Protein AF-J3KS60-F1 (afdb_monomer_lite)

pLDDT: mean 84.84, std 12.52, range [42.59, 96.69]

Secondary structure (DSSP, 8-state):
----PPPHHHHHHHHHHH---TTS----PPPP--HHHHHHTTTT-HHHHHHHHHHH-S------TTS-S----EEEE--TTSSS-EEEE---

Radius of gyration: 23.04 Å; chains: 1; bounding box: 42×36×62 Å

Organism: Homo sapiens (NCBI:txid9606)

InterPro domains:
  IPR000406 Rho protein GDP-dissociation inhibitor [PF02115] (13-92)
  IPR000406 Rho protein GDP-dissociation inhibitor [PR00492] (60-75)
  IPR000406 Rho protein GDP-dissociation inhibitor [PR00492] (76-92)
  IPR000406 Rho protein GDP-dissociation inhibitor [PTHR10980] (1-90)
  IPR014756 Immunoglobulin E-set [SSF81296] (7-91)
  IPR024792 Rho GDP-dissociation inhibitor domain superfamily [G3DSA:2.70.50.30] (23-92)

Foldseek 3Di:
DDPPPDDPVRVVVVVVVVPDPPPPDPDDDDDDDDLVRLCPPPVVDPVSNVVSCVVVPPDPPDDPPVDDPDDDQKDWDDDPPDPDTDIDGPPD

Structure (mmCIF, N/CA/C/O backbone):
data_AF-J3KS60-F1
#
_entry.id   AF-J3KS60-F1
#
loop_
_atom_site.group_PDB
_atom_site.id
_atom_site.type_symbol
_atom_site.label_atom_id
_atom_site.label_alt_id
_atom_site.label_comp_id
_atom_site.label_asym_id
_atom_site.label_entity_id
_atom_site.label_seq_id
_atom_site.pdbx_PDB_ins_code
_atom_site.Cartn_x
_atom_site.Cartn_y
_atom_site.Cartn_z
_atom_site.occupancy
_atom_site.B_iso_or_equiv
_atom_site.auth_seq_id
_atom_site.auth_comp_id
_atom_site.auth_asym_id
_atom_site.auth_atom_id
_atom_site.pdbx_PDB_model_num
ATOM 1 N N . MET A 1 1 ? 12.641 9.605 -37.437 1.00 42.59 1 MET A N 1
ATOM 2 C CA . MET A 1 1 ? 12.302 10.556 -36.361 1.00 42.59 1 MET A CA 1
ATOM 3 C C . MET A 1 1 ? 13.553 10.672 -35.522 1.00 42.59 1 MET A C 1
ATOM 5 O O . MET A 1 1 ? 14.107 9.631 -35.207 1.00 42.59 1 MET A O 1
ATOM 9 N N . ALA A 1 2 ? 14.082 11.876 -35.312 1.00 49.00 2 ALA A N 1
ATOM 10 C CA . ALA A 1 2 ? 15.278 12.039 -34.497 1.00 49.00 2 ALA A CA 1
ATOM 11 C C . ALA A 1 2 ? 14.900 11.732 -33.046 1.00 49.00 2 ALA A C 1
ATOM 13 O O . ALA A 1 2 ? 14.112 12.461 -32.448 1.00 49.00 2 ALA A O 1
ATOM 14 N N . GLU A 1 3 ? 15.420 10.632 -32.517 1.00 58.28 3 GLU A N 1
ATOM 15 C CA . GLU A 1 3 ? 15.512 10.393 -31.080 1.00 58.28 3 GLU A CA 1
ATOM 16 C C . GLU A 1 3 ? 16.546 11.393 -30.561 1.00 58.28 3 GLU A C 1
ATOM 18 O O . GLU A 1 3 ? 17.735 11.106 -30.468 1.00 58.28 3 GLU A O 1
ATOM 23 N N . GLN A 1 4 ? 16.125 12.645 -30.400 1.00 67.31 4 GLN A N 1
ATOM 24 C CA . GLN A 1 4 ? 16.997 13.696 -29.910 1.00 67.31 4 GLN A CA 1
ATOM 25 C C . GLN A 1 4 ? 17.103 13.482 -28.403 1.00 67.31 4 GLN A C 1
ATOM 27 O O . GLN A 1 4 ? 16.171 13.797 -27.664 1.00 67.31 4 GLN A O 1
ATOM 32 N N . GLU A 1 5 ? 18.195 12.851 -27.971 1.00 76.56 5 GLU A N 1
ATOM 33 C CA . GLU A 1 5 ? 18.505 12.697 -26.553 1.00 76.56 5 GLU A CA 1
ATOM 34 C C . GLU A 1 5 ? 18.454 14.089 -25.898 1.00 76.56 5 GLU A C 1
ATOM 36 O O . GLU A 1 5 ? 19.056 15.032 -26.431 1.00 76.56 5 GLU A O 1
ATOM 41 N N . PRO A 1 6 ? 17.689 14.266 -24.805 1.00 79.12 6 PRO A N 1
ATOM 42 C CA . PRO A 1 6 ? 17.556 15.566 -24.163 1.00 79.12 6 PRO A CA 1
ATOM 43 C C . PRO A 1 6 ? 18.933 16.057 -23.717 1.00 79.12 6 PRO A C 1
ATOM 45 O O . PRO A 1 6 ? 19.735 15.295 -23.170 1.00 79.12 6 PRO A O 1
ATOM 48 N N . THR A 1 7 ? 19.224 17.336 -23.956 1.00 88.88 7 THR A N 1
ATOM 49 C CA . THR A 1 7 ? 20.497 17.908 -23.510 1.00 88.88 7 THR A CA 1
ATOM 50 C C . THR A 1 7 ? 20.545 17.959 -21.984 1.00 88.88 7 THR A C 1
ATOM 52 O O . THR A 1 7 ? 19.514 18.002 -21.308 1.00 88.88 7 THR A O 1
ATOM 55 N N . ALA A 1 8 ? 21.753 17.998 -21.419 1.00 87.50 8 ALA A N 1
ATOM 56 C CA . ALA A 1 8 ? 21.942 18.113 -19.973 1.00 87.50 8 ALA A CA 1
ATOM 57 C C . ALA A 1 8 ? 21.207 19.330 -19.373 1.00 87.50 8 ALA A C 1
ATOM 59 O O . ALA A 1 8 ? 20.684 19.249 -18.266 1.00 87.50 8 ALA A O 1
ATOM 60 N N . GLU A 1 9 ? 21.114 20.433 -20.123 1.00 85.31 9 GLU A N 1
ATOM 61 C CA . GLU A 1 9 ? 20.374 21.636 -19.721 1.00 85.31 9 GLU A CA 1
ATOM 62 C C . GLU A 1 9 ? 18.856 21.403 -19.684 1.00 85.31 9 GLU A C 1
ATOM 64 O O . GLU A 1 9 ? 18.193 21.840 -18.747 1.00 85.31 9 GLU A O 1
ATOM 69 N N . GLN A 1 10 ? 18.301 20.661 -20.648 1.00 87.25 10 GLN A N 1
ATOM 70 C CA . GLN A 1 10 ? 16.877 20.306 -20.655 1.00 87.25 10 GLN A CA 1
ATOM 71 C C . GLN A 1 10 ? 16.530 19.326 -19.528 1.00 87.25 10 GLN A C 1
ATOM 73 O O . GLN A 1 10 ? 15.487 19.468 -18.897 1.00 87.25 10 GLN A O 1
ATOM 78 N N . LEU A 1 11 ? 17.414 18.366 -19.235 1.00 87.88 11 LEU A N 1
ATOM 79 C CA . LEU A 1 11 ? 17.260 17.461 -18.092 1.00 87.88 11 LEU A CA 1
ATOM 80 C C . LEU A 1 11 ? 17.272 18.221 -16.762 1.00 87.88 11 LEU A C 1
ATOM 82 O O . LEU A 1 11 ? 16.433 17.960 -15.903 1.00 87.88 11 LEU A O 1
ATOM 86 N N . ALA A 1 12 ? 18.188 19.182 -16.612 1.00 87.31 12 ALA A N 1
ATOM 87 C CA . ALA A 1 12 ? 18.253 20.032 -15.428 1.00 87.31 12 ALA A CA 1
ATOM 88 C C . ALA A 1 12 ? 16.990 20.891 -15.272 1.00 87.31 12 ALA A C 1
ATOM 90 O O . ALA A 1 12 ? 16.486 21.038 -14.164 1.00 87.31 12 ALA A O 1
ATOM 91 N N . GLN A 1 13 ? 16.445 21.407 -16.376 1.00 85.56 13 GLN A N 1
ATOM 92 C CA . GLN A 1 13 ? 15.206 22.179 -16.353 1.00 85.56 13 GLN A CA 1
ATOM 93 C C . GLN A 1 13 ? 13.990 21.320 -15.965 1.00 85.56 13 GLN A C 1
ATOM 95 O O . GLN A 1 13 ? 13.198 21.753 -15.137 1.00 85.56 13 GLN A O 1
ATOM 100 N N . ILE A 1 14 ? 13.865 20.095 -16.493 1.00 85.75 14 ILE A N 1
ATOM 101 C CA . ILE A 1 14 ? 12.790 19.154 -16.116 1.00 85.75 14 ILE A CA 1
ATOM 102 C C . ILE A 1 14 ? 12.898 18.766 -14.636 1.00 85.75 14 ILE A C 1
ATOM 104 O O . ILE A 1 14 ? 11.885 18.693 -13.943 1.00 85.75 14 ILE A O 1
ATOM 108 N N . ALA A 1 15 ? 14.117 18.525 -14.143 1.00 85.00 15 ALA A N 1
ATOM 109 C CA . ALA A 1 15 ? 14.352 18.224 -12.735 1.00 85.00 15 ALA A CA 1
ATOM 110 C C . ALA A 1 15 ? 13.951 19.402 -11.833 1.00 85.00 15 ALA A C 1
ATOM 112 O O . ALA A 1 15 ? 13.209 19.194 -10.879 1.00 85.00 15 ALA A O 1
ATOM 113 N N . ALA A 1 16 ? 14.352 20.626 -12.191 1.00 84.19 16 ALA A N 1
ATOM 114 C CA . ALA A 1 16 ? 13.984 21.842 -11.466 1.00 84.19 16 ALA A CA 1
ATOM 115 C C . ALA A 1 16 ? 12.466 22.110 -11.476 1.00 84.19 16 ALA A C 1
ATOM 117 O O . ALA A 1 16 ? 11.935 22.689 -10.536 1.00 84.19 16 ALA A O 1
ATOM 118 N N . GLU A 1 17 ? 11.750 21.678 -12.518 1.00 80.50 17 GLU A N 1
ATOM 119 C CA . GLU A 1 17 ? 10.287 21.791 -12.604 1.00 80.50 17 GLU A CA 1
ATOM 120 C C . GLU A 1 17 ? 9.560 20.774 -11.700 1.00 80.50 17 GLU A C 1
ATOM 122 O O . GLU A 1 17 ? 8.436 21.028 -11.278 1.00 80.50 17 GLU A O 1
ATOM 127 N N . ASN A 1 18 ? 10.209 19.647 -11.373 1.00 76.25 18 ASN A N 1
ATOM 128 C CA . ASN A 1 18 ? 9.717 18.640 -10.421 1.00 76.25 18 ASN A CA 1
ATOM 129 C C . ASN A 1 18 ? 10.215 18.874 -8.981 1.00 76.25 18 ASN A C 1
ATOM 131 O O . ASN A 1 18 ? 9.797 18.148 -8.080 1.00 76.25 18 ASN A O 1
ATOM 135 N N . GLU A 1 19 ? 11.070 19.876 -8.734 1.00 76.31 19 GLU A N 1
ATOM 136 C CA . GLU A 1 19 ? 11.364 20.390 -7.386 1.00 76.31 19 GLU A CA 1
ATOM 137 C C . GLU A 1 19 ? 10.160 21.185 -6.840 1.00 76.31 19 GLU A C 1
ATOM 139 O O . GLU A 1 19 ? 10.282 22.328 -6.398 1.00 76.31 19 GLU A O 1
ATOM 144 N N . GLU A 1 20 ? 8.962 20.592 -6.882 1.00 62.72 20 GLU A N 1
ATOM 145 C CA . GLU A 1 20 ? 7.807 21.115 -6.162 1.00 62.72 20 GLU A CA 1
AT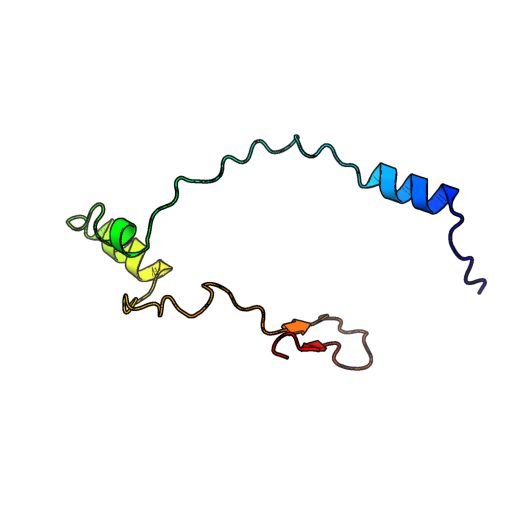OM 146 C C . GLU A 1 20 ? 8.174 21.203 -4.674 1.00 62.72 20 GLU A C 1
ATOM 148 O O . GLU A 1 20 ? 8.633 20.222 -4.086 1.00 62.72 20 GLU A O 1
ATOM 153 N N . ASP A 1 21 ? 7.989 22.384 -4.071 1.00 61.47 21 ASP A N 1
ATOM 154 C CA . ASP A 1 21 ? 8.211 22.637 -2.648 1.00 61.47 21 ASP A CA 1
ATOM 155 C C . ASP A 1 21 ? 7.642 21.483 -1.810 1.00 61.47 21 ASP A C 1
ATOM 157 O O . ASP A 1 21 ? 6.423 21.363 -1.634 1.00 61.47 21 ASP A O 1
ATOM 161 N N . GLU A 1 22 ? 8.541 20.685 -1.222 1.00 57.47 22 GLU A N 1
ATOM 162 C CA . GLU A 1 22 ? 8.294 19.532 -0.332 1.00 57.47 22 GLU A CA 1
ATOM 163 C C . GLU A 1 22 ? 7.437 19.881 0.919 1.00 57.47 22 GLU A C 1
ATOM 165 O O . GLU A 1 22 ? 7.256 19.082 1.833 1.00 57.47 22 GLU A O 1
ATOM 170 N N . HIS A 1 23 ? 6.904 21.103 0.979 1.00 55.47 23 HIS A N 1
ATOM 171 C CA . HIS A 1 23 ? 6.371 21.785 2.149 1.00 55.47 23 HIS A CA 1
ATOM 172 C C . HIS A 1 23 ? 4.929 22.296 1.975 1.00 55.47 23 HIS A C 1
ATOM 174 O O . HIS A 1 23 ? 4.372 22.853 2.924 1.00 55.47 23 HIS A O 1
ATOM 180 N N . SER A 1 24 ? 4.284 22.125 0.812 1.00 59.88 24 SER A N 1
ATOM 181 C CA . SER A 1 24 ? 2.913 22.638 0.604 1.00 59.88 24 SER A CA 1
ATOM 182 C C . SER A 1 24 ? 1.825 21.832 1.336 1.00 59.88 24 SER A C 1
ATOM 184 O O . SER A 1 24 ? 0.727 22.339 1.584 1.00 59.88 24 SER A O 1
ATOM 186 N N . VAL A 1 25 ? 2.133 20.605 1.767 1.00 71.19 25 VAL A N 1
ATOM 187 C CA . VAL A 1 25 ? 1.223 19.733 2.519 1.00 71.19 25 VAL A CA 1
ATOM 188 C C . VAL A 1 25 ? 1.797 19.409 3.899 1.00 71.19 25 VAL A C 1
ATOM 190 O O . VAL A 1 25 ? 2.650 18.547 4.064 1.00 71.19 25 VAL A O 1
ATOM 193 N N . ASN A 1 26 ? 1.292 20.090 4.933 1.00 84.44 26 ASN A N 1
ATOM 194 C CA . ASN A 1 26 ? 1.675 19.894 6.340 1.00 84.44 26 ASN A CA 1
ATOM 195 C C . ASN A 1 26 ? 1.077 18.599 6.931 1.00 84.44 26 ASN A C 1
ATOM 197 O O . ASN A 1 26 ? 0.364 18.627 7.942 1.00 84.44 26 ASN A O 1
ATOM 201 N N . TYR A 1 27 ? 1.303 17.462 6.271 1.00 87.38 27 TYR A N 1
ATOM 202 C CA . TYR A 1 27 ? 0.896 16.162 6.785 1.00 87.38 27 TYR A CA 1
ATOM 203 C C . TYR A 1 27 ? 1.639 15.873 8.091 1.00 87.38 27 TYR A C 1
ATOM 205 O O . TYR A 1 27 ? 2.867 15.893 8.150 1.00 87.38 27 TYR A O 1
ATOM 213 N N . LYS A 1 28 ? 0.880 15.589 9.151 1.00 89.62 28 LYS A N 1
ATOM 214 C CA . LYS A 1 28 ? 1.433 15.151 10.432 1.00 89.62 28 LYS A CA 1
ATOM 215 C C . LYS A 1 28 ? 1.213 13.650 10.556 1.00 89.62 28 LYS A C 1
ATOM 217 O O . LYS A 1 28 ? 0.051 13.244 10.640 1.00 89.62 28 LYS A O 1
ATOM 222 N N . PRO A 1 29 ? 2.280 12.831 10.573 1.00 91.25 29 PRO A N 1
ATOM 223 C CA . PRO A 1 29 ? 2.117 11.399 10.754 1.00 91.25 29 PRO A CA 1
ATOM 224 C C . PRO A 1 29 ? 1.390 11.120 12.079 1.00 91.25 29 PRO A C 1
ATOM 226 O O . PRO A 1 29 ? 1.634 11.814 13.074 1.00 91.25 29 PRO A O 1
ATOM 229 N N . PRO A 1 30 ? 0.476 10.136 12.110 1.00 93.88 30 PRO A N 1
ATOM 230 C CA . PRO A 1 30 ? -0.241 9.790 13.326 1.00 93.88 30 PRO A CA 1
ATOM 231 C C . PRO A 1 30 ? 0.711 9.199 14.370 1.00 93.88 30 PRO A C 1
ATOM 233 O O . PRO A 1 30 ? 1.778 8.674 14.050 1.00 93.88 30 PRO A O 1
ATOM 236 N N . ALA A 1 31 ? 0.293 9.236 15.635 1.00 95.50 31 ALA A N 1
ATOM 237 C CA . ALA A 1 31 ? 0.983 8.497 16.683 1.00 95.50 31 ALA A CA 1
ATOM 238 C C . ALA A 1 31 ? 0.972 6.995 16.357 1.00 95.50 31 ALA A C 1
ATOM 240 O O . ALA A 1 31 ? -0.065 6.443 15.979 1.00 95.50 31 ALA A O 1
ATOM 241 N N . GLN A 1 32 ? 2.117 6.338 16.525 1.00 94.50 32 GLN A N 1
ATOM 242 C CA . GLN A 1 32 ? 2.218 4.895 16.337 1.00 94.50 32 GLN A CA 1
ATOM 243 C C . GLN A 1 32 ? 1.378 4.174 17.397 1.00 94.50 32 GLN A C 1
ATOM 245 O O . GLN A 1 32 ? 1.509 4.446 18.589 1.00 94.50 32 GLN A O 1
ATOM 250 N N . LYS A 1 33 ? 0.511 3.264 16.948 1.00 92.56 33 LYS A N 1
ATOM 251 C CA . LYS A 1 33 ? -0.281 2.360 17.789 1.00 92.56 33 LYS A CA 1
ATOM 252 C C . LYS A 1 33 ? -0.328 0.985 17.142 1.00 92.56 33 LYS A C 1
ATOM 254 O O . LYS A 1 33 ? -0.491 0.882 15.924 1.00 92.56 33 LYS A O 1
ATOM 259 N N . SER A 1 34 ? -0.206 -0.059 17.950 1.00 91.19 34 SER A N 1
ATOM 260 C CA . SER A 1 34 ? -0.361 -1.438 17.494 1.00 91.19 34 SER A CA 1
ATOM 261 C C . SER A 1 34 ? -1.831 -1.793 17.246 1.00 91.19 34 SER A C 1
ATOM 263 O O . SER A 1 34 ? -2.752 -1.166 17.775 1.00 91.19 34 SER A O 1
ATOM 265 N N . ILE A 1 35 ? -2.069 -2.846 16.459 1.00 89.88 35 ILE A N 1
ATOM 266 C CA . ILE A 1 35 ? -3.427 -3.361 16.224 1.00 89.88 35 ILE A CA 1
ATOM 267 C C . ILE A 1 35 ? -4.090 -3.819 17.533 1.00 89.88 35 ILE A C 1
ATOM 269 O O . ILE A 1 35 ? -5.291 -3.619 17.698 1.00 89.88 35 ILE A O 1
ATOM 273 N N . GLN A 1 36 ? -3.313 -4.371 18.473 1.00 89.38 36 GLN A N 1
ATOM 274 C CA . GLN A 1 36 ? -3.797 -4.757 19.804 1.00 89.38 36 GLN A CA 1
ATOM 275 C C . GLN A 1 36 ? -4.352 -3.548 20.558 1.00 89.38 36 GLN A C 1
ATOM 277 O O . GLN A 1 36 ? -5.522 -3.542 20.933 1.00 89.38 36 GLN A O 1
ATOM 282 N N . GLU A 1 37 ? -3.560 -2.480 20.668 1.00 91.44 37 GLU A N 1
ATOM 283 C CA . GLU A 1 37 ? -3.988 -1.245 21.331 1.00 91.44 37 GLU A CA 1
ATOM 284 C C . GLU A 1 37 ? -5.232 -0.648 20.662 1.00 91.44 37 GLU A C 1
ATOM 286 O O . GLU A 1 37 ? -6.159 -0.207 21.338 1.00 91.44 37 GLU A O 1
ATOM 291 N N . ILE A 1 38 ? -5.302 -0.664 19.325 1.00 91.38 38 ILE A N 1
ATOM 292 C CA . ILE A 1 38 ? -6.469 -0.161 18.588 1.00 91.38 38 ILE A CA 1
ATOM 293 C C . ILE A 1 38 ? -7.729 -0.976 18.910 1.00 91.38 38 ILE A C 1
ATOM 295 O O . ILE A 1 38 ? -8.806 -0.388 19.018 1.00 91.38 38 ILE A O 1
ATOM 299 N N . GLN A 1 39 ? -7.622 -2.295 19.080 1.00 88.25 39 GLN A N 1
ATOM 300 C CA . GLN A 1 39 ? -8.753 -3.157 19.443 1.00 88.25 39 GLN A CA 1
ATOM 301 C C . GLN A 1 39 ? -9.215 -2.963 20.892 1.00 88.25 39 GLN A C 1
ATOM 303 O O . GLN A 1 39 ? -10.406 -3.109 21.171 1.00 88.25 39 GLN A O 1
ATOM 308 N N . GLU A 1 40 ? -8.299 -2.644 21.805 1.00 91.12 40 GLU A N 1
ATOM 309 C CA . GLU A 1 40 ? -8.609 -2.447 23.225 1.00 91.12 40 GLU A CA 1
ATOM 310 C C . GLU A 1 40 ? -9.228 -1.080 23.527 1.00 91.12 40 GLU A C 1
ATOM 312 O O . GLU A 1 40 ? -10.024 -0.961 24.461 1.00 91.12 40 GLU A O 1
ATOM 317 N N . LEU A 1 41 ? -8.922 -0.062 22.721 1.00 92.94 41 LEU A N 1
ATOM 318 C CA . LEU A 1 41 ? -9.586 1.237 22.817 1.00 92.94 41 LEU A CA 1
ATOM 319 C C . LEU A 1 41 ? -11.095 1.077 22.584 1.00 92.94 41 LEU A C 1
ATOM 321 O O . LEU A 1 41 ? -11.512 0.403 21.644 1.00 92.94 41 LEU A O 1
ATOM 325 N N . ASP A 1 42 ? -11.920 1.698 23.424 1.00 94.25 42 ASP A N 1
ATOM 326 C CA . ASP A 1 42 ? -13.383 1.735 23.265 1.00 94.25 42 ASP A CA 1
ATOM 327 C C . ASP A 1 42 ? -14.025 0.344 23.093 1.00 94.25 42 ASP A C 1
ATOM 329 O O . ASP A 1 42 ? -14.988 0.161 22.347 1.00 94.25 42 ASP A O 1
ATOM 333 N N . LYS A 1 43 ? -13.469 -0.670 23.765 1.00 91.06 43 LYS A N 1
ATOM 334 C CA . LYS A 1 43 ? -13.901 -2.070 23.642 1.00 91.06 43 LYS A CA 1
ATOM 335 C C . LYS A 1 43 ? -15.354 -2.304 24.060 1.00 91.06 43 LYS A C 1
ATOM 337 O O . LYS A 1 43 ? -15.931 -3.327 23.689 1.00 91.06 43 LYS A O 1
ATOM 342 N N . ASP A 1 44 ? -15.939 -1.388 24.813 1.00 92.62 44 ASP A N 1
ATOM 343 C CA . ASP A 1 44 ? -17.328 -1.449 25.259 1.00 92.62 44 ASP A CA 1
ATOM 344 C C . ASP A 1 44 ? -18.297 -0.745 24.287 1.00 92.62 44 ASP A C 1
ATOM 346 O O . ASP A 1 44 ? -19.511 -0.879 24.429 1.00 92.62 44 ASP A O 1
ATOM 350 N N . ASP A 1 45 ? -17.789 -0.043 23.264 1.00 96.69 45 ASP A N 1
ATOM 351 C CA . ASP A 1 45 ? -18.599 0.617 22.234 1.00 96.69 45 ASP A CA 1
ATOM 352 C C . ASP A 1 45 ? -18.866 -0.333 21.053 1.00 96.69 45 ASP A C 1
ATOM 354 O O . ASP A 1 45 ? -17.991 -0.639 20.239 1.00 96.69 45 ASP A O 1
ATOM 358 N N . GLU A 1 46 ? -20.107 -0.808 20.935 1.00 94.25 46 GLU A N 1
ATOM 359 C CA . GLU A 1 46 ? -20.516 -1.742 19.879 1.00 94.25 46 GLU A CA 1
ATOM 360 C C . GLU A 1 46 ? -20.299 -1.181 18.461 1.00 94.25 46 GLU A C 1
ATOM 362 O O . GLU A 1 46 ? -19.916 -1.922 17.549 1.00 94.25 46 GLU A O 1
ATOM 367 N N . SER A 1 47 ? -20.512 0.121 18.266 1.00 95.88 47 SER A N 1
ATOM 368 C CA . SER A 1 47 ? -20.381 0.771 16.958 1.00 95.88 47 SER A CA 1
ATOM 369 C C . SER A 1 47 ? -18.918 0.824 16.532 1.00 95.88 47 SER A C 1
ATOM 371 O O . SER A 1 47 ? -18.587 0.450 15.402 1.00 95.88 47 SER A O 1
ATOM 373 N N . LEU A 1 48 ? -18.029 1.218 17.447 1.00 94.56 48 LEU A N 1
ATOM 374 C CA . LEU A 1 48 ? -16.589 1.262 17.192 1.00 94.56 48 LEU A CA 1
ATOM 375 C C . LEU A 1 48 ? -15.989 -0.133 17.036 1.00 94.56 48 LEU A C 1
ATOM 377 O O . LEU A 1 48 ? -15.104 -0.318 16.201 1.00 94.56 48 LEU A O 1
ATOM 381 N N . ARG A 1 49 ? -16.493 -1.138 17.756 1.00 92.06 49 ARG A N 1
ATOM 382 C CA . ARG A 1 49 ? -16.099 -2.535 17.525 1.00 92.06 49 ARG A CA 1
ATOM 383 C C . ARG A 1 49 ? -16.450 -3.001 16.117 1.00 92.06 49 ARG A C 1
ATOM 385 O O . ARG A 1 49 ? -15.581 -3.545 15.443 1.00 92.06 49 ARG A O 1
ATOM 392 N N . LYS A 1 50 ? -17.685 -2.761 15.658 1.00 93.38 50 LYS A N 1
ATOM 393 C CA . LYS A 1 50 ? -18.114 -3.113 14.291 1.00 93.38 50 LYS A CA 1
ATOM 394 C C . LYS A 1 50 ? -17.295 -2.372 13.238 1.00 93.38 50 LYS A C 1
ATOM 396 O O . LYS A 1 50 ? -16.910 -2.969 12.239 1.00 93.38 50 LYS A O 1
ATOM 401 N N . TYR A 1 51 ? -16.988 -1.098 13.478 1.00 94.19 51 TYR A N 1
ATOM 402 C CA . TYR A 1 51 ? -16.129 -0.302 12.601 1.00 94.19 51 TYR A CA 1
ATOM 403 C C . TYR A 1 51 ? -14.710 -0.882 12.502 1.00 94.19 51 TYR A C 1
ATOM 405 O O . TYR A 1 51 ? -14.191 -1.074 11.402 1.00 94.19 51 TYR A O 1
ATOM 413 N N . LYS A 1 52 ? -14.098 -1.228 13.642 1.00 93.19 52 LYS A N 1
ATOM 414 C CA . LYS A 1 52 ? -12.768 -1.855 13.689 1.00 93.19 52 LYS A CA 1
ATOM 415 C C . LYS A 1 52 ? -12.772 -3.231 13.029 1.00 93.19 52 LYS A C 1
ATOM 417 O O . LYS A 1 52 ? -11.860 -3.520 12.265 1.00 93.19 52 LYS A O 1
ATOM 422 N N . GLU A 1 53 ? -13.796 -4.051 13.265 1.00 90.88 53 GLU A N 1
ATOM 423 C CA . GLU A 1 53 ? -13.942 -5.363 12.619 1.00 90.88 53 GLU A CA 1
ATOM 424 C C . GLU A 1 53 ? -14.126 -5.236 11.100 1.00 90.88 53 GLU A C 1
ATOM 426 O O . GLU A 1 53 ? -13.554 -6.025 10.354 1.00 90.88 53 GLU A O 1
ATOM 431 N N . ALA A 1 54 ? -14.855 -4.225 10.620 1.00 93.00 54 ALA A N 1
ATOM 432 C CA . ALA A 1 54 ? -15.042 -3.998 9.188 1.00 93.00 54 ALA A CA 1
ATOM 433 C C . ALA A 1 54 ? -13.743 -3.599 8.465 1.00 93.00 54 ALA A C 1
ATOM 435 O O . ALA A 1 54 ? -13.537 -4.008 7.325 1.00 93.00 54 ALA A O 1
ATOM 436 N N . LEU A 1 55 ? -12.870 -2.818 9.114 1.00 93.31 55 LEU A N 1
ATOM 437 C CA . LEU A 1 55 ? -11.602 -2.367 8.525 1.00 93.31 55 LEU A CA 1
ATOM 438 C C . LEU A 1 55 ? -10.456 -3.364 8.702 1.00 93.31 55 LEU A C 1
ATOM 440 O O . LEU A 1 55 ? -9.656 -3.553 7.791 1.00 93.31 55 LEU A O 1
ATOM 444 N N . LEU A 1 56 ? -10.350 -3.969 9.885 1.00 90.62 56 LEU A N 1
ATOM 445 C CA . LEU A 1 56 ? -9.246 -4.863 10.237 1.00 90.62 56 LEU A CA 1
ATOM 446 C C . LEU A 1 56 ? -9.563 -6.331 9.918 1.00 90.62 56 LEU A C 1
ATOM 448 O O . LEU A 1 56 ? -8.659 -7.161 9.868 1.00 90.62 56 LEU A O 1
ATOM 452 N N . GLY A 1 57 ? -10.837 -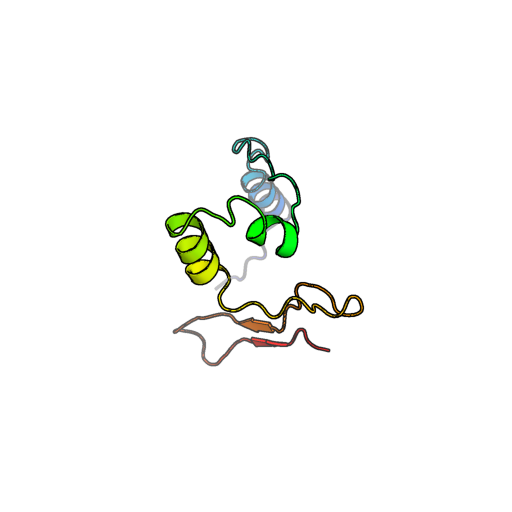6.671 9.713 1.00 87.75 57 GLY A N 1
ATOM 453 C CA . GLY A 1 57 ? -11.294 -8.053 9.629 1.00 87.75 57 GLY A CA 1
ATOM 454 C C . GLY A 1 57 ? -11.141 -8.799 10.959 1.00 87.75 57 GLY A C 1
ATOM 455 O O . GLY A 1 57 ? -10.898 -8.223 12.024 1.00 87.75 57 GLY A O 1
ATOM 456 N N . ARG A 1 58 ? -11.255 -10.131 10.904 1.00 77.12 58 ARG A N 1
ATOM 457 C CA . ARG A 1 58 ? -10.936 -11.006 12.042 1.00 77.12 58 ARG A CA 1
ATOM 458 C C . ARG A 1 58 ? -9.425 -11.205 12.125 1.00 77.12 58 ARG A C 1
ATOM 460 O O . ARG A 1 58 ? -8.891 -12.169 11.584 1.00 77.12 58 ARG A O 1
ATOM 467 N N . VAL A 1 59 ? -8.741 -10.280 12.789 1.00 64.19 59 VAL A N 1
ATOM 468 C CA . VAL A 1 59 ? -7.285 -10.346 12.973 1.00 64.19 59 VAL A CA 1
ATOM 469 C C . VAL A 1 59 ? -6.929 -11.427 13.996 1.00 64.19 59 VAL A C 1
ATOM 471 O O . VAL A 1 59 ? -7.256 -11.300 15.175 1.00 64.19 59 VAL A O 1
ATOM 474 N N . ALA A 1 60 ? -6.214 -12.469 13.564 1.00 59.84 60 ALA A N 1
ATOM 475 C CA . ALA A 1 60 ? -5.432 -13.306 14.470 1.00 59.84 60 ALA A CA 1
ATOM 476 C C . ALA A 1 60 ? -4.145 -12.544 14.813 1.00 59.84 60 ALA A C 1
ATOM 478 O O . ALA A 1 60 ? -3.315 -12.271 13.950 1.00 59.84 60 ALA A O 1
ATOM 479 N N . VAL A 1 61 ? -4.015 -12.136 16.071 1.00 59.16 61 VAL A N 1
ATOM 480 C CA . VAL A 1 61 ? -2.987 -11.207 16.560 1.00 59.16 61 VAL A CA 1
ATOM 481 C C . VAL A 1 61 ? -1.645 -11.914 16.810 1.00 59.16 61 VAL A C 1
ATOM 483 O O . VAL A 1 61 ? -1.053 -11.827 17.883 1.00 59.16 61 VAL A O 1
ATOM 486 N N . SER A 1 62 ? -1.154 -12.653 15.827 1.00 58.91 62 SER A N 1
ATOM 487 C CA . SER A 1 62 ? 0.173 -13.263 15.886 1.00 58.91 62 SER A CA 1
ATOM 488 C C . SER A 1 62 ? 0.900 -12.961 14.587 1.00 58.91 62 SER A C 1
ATOM 490 O O . SER A 1 62 ? 0.931 -13.782 13.674 1.00 58.91 62 SER A O 1
ATOM 492 N N . ALA A 1 63 ? 1.435 -11.745 14.495 1.00 67.25 63 ALA A N 1
ATOM 493 C CA . ALA A 1 63 ? 2.448 -11.442 13.499 1.00 67.25 63 ALA A CA 1
ATOM 494 C C . ALA A 1 63 ? 3.772 -12.047 13.983 1.00 67.25 63 ALA A C 1
ATOM 496 O O . ALA A 1 63 ? 4.169 -11.831 15.129 1.00 67.25 63 ALA A O 1
ATOM 497 N N . ASP A 1 64 ? 4.421 -12.841 13.135 1.00 75.81 64 ASP A N 1
ATOM 498 C CA . ASP A 1 64 ? 5.752 -13.369 13.416 1.00 75.81 64 ASP A CA 1
ATOM 499 C C . ASP A 1 64 ? 6.760 -12.203 13.392 1.00 75.81 64 ASP A C 1
ATOM 501 O O . ASP A 1 64 ? 6.871 -11.529 12.365 1.00 75.81 64 ASP A O 1
ATOM 505 N N . PRO A 1 65 ? 7.487 -11.925 14.490 1.00 80.56 65 PRO A N 1
ATOM 506 C CA . PRO A 1 65 ? 8.411 -10.792 14.557 1.00 80.56 65 PRO A CA 1
ATOM 507 C C . PRO A 1 65 ? 9.641 -10.953 13.652 1.00 80.56 65 PRO A C 1
ATOM 509 O O . PRO A 1 65 ? 10.393 -9.995 13.482 1.00 80.56 65 PRO A O 1
ATOM 512 N N . ASN A 1 66 ? 9.873 -12.143 13.088 1.00 84.50 66 ASN A N 1
ATOM 513 C CA . ASN A 1 66 ? 10.990 -12.408 12.182 1.00 84.50 66 ASN A CA 1
ATOM 514 C C . ASN A 1 66 ? 10.659 -12.066 10.723 1.00 84.50 66 ASN A C 1
ATOM 516 O O . ASN A 1 66 ? 11.548 -12.122 9.874 1.00 84.50 66 ASN A O 1
ATOM 520 N N . VAL A 1 67 ? 9.403 -11.724 10.419 1.00 84.44 67 VAL A N 1
ATOM 521 C CA . VAL A 1 67 ? 8.956 -11.374 9.068 1.00 84.44 67 VAL A CA 1
ATOM 522 C C . VAL A 1 67 ? 8.686 -9.867 9.000 1.00 84.44 67 VAL A C 1
ATOM 524 O O . VAL A 1 67 ? 8.063 -9.311 9.907 1.00 84.44 67 VAL A O 1
ATOM 527 N N . PRO A 1 68 ? 9.137 -9.165 7.945 1.00 89.69 68 PRO A N 1
ATOM 528 C CA . PRO A 1 68 ? 8.790 -7.761 7.750 1.00 89.69 68 PRO A CA 1
ATOM 529 C C . PRO A 1 68 ? 7.273 -7.571 7.606 1.00 89.69 68 PRO A C 1
ATOM 531 O O . PRO A 1 68 ? 6.576 -8.393 7.017 1.00 89.69 68 PRO A O 1
ATOM 534 N N . 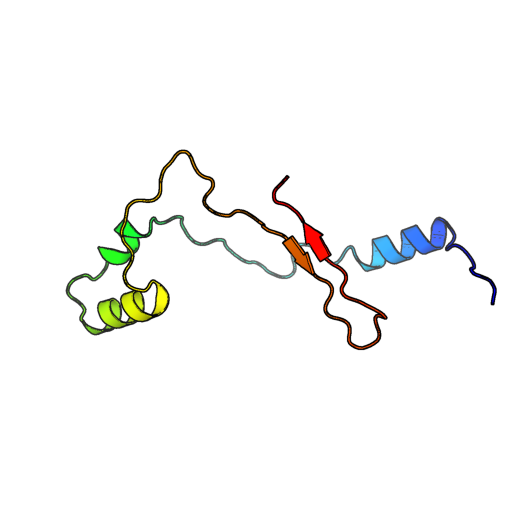ASN A 1 69 ? 6.760 -6.441 8.102 1.00 88.12 69 ASN A N 1
ATOM 535 C CA . ASN A 1 69 ? 5.321 -6.145 8.092 1.00 88.12 69 ASN A CA 1
ATOM 536 C C . ASN A 1 69 ? 4.744 -5.949 6.675 1.00 88.12 69 ASN A C 1
ATOM 538 O O . ASN A 1 69 ? 3.548 -6.120 6.459 1.00 88.12 69 ASN A O 1
ATOM 542 N N . VAL A 1 70 ? 5.586 -5.561 5.713 1.00 92.00 70 VAL A N 1
ATOM 543 C CA . VAL A 1 70 ? 5.216 -5.365 4.308 1.00 92.00 70 VAL A CA 1
ATOM 544 C C . VAL A 1 70 ? 6.300 -5.986 3.435 1.00 92.00 70 VAL A C 1
ATOM 546 O O . VAL A 1 70 ? 7.476 -5.666 3.595 1.00 92.00 70 VAL A O 1
ATOM 549 N N . VAL A 1 71 ? 5.893 -6.849 2.504 1.00 91.62 71 VAL A N 1
ATOM 550 C CA . VAL A 1 71 ? 6.756 -7.430 1.469 1.00 91.62 71 VAL A CA 1
ATOM 551 C C . VAL A 1 71 ? 6.175 -7.048 0.119 1.00 91.62 71 VAL A C 1
ATOM 553 O O . VAL A 1 71 ? 5.024 -7.369 -0.175 1.00 91.62 71 VAL A O 1
ATO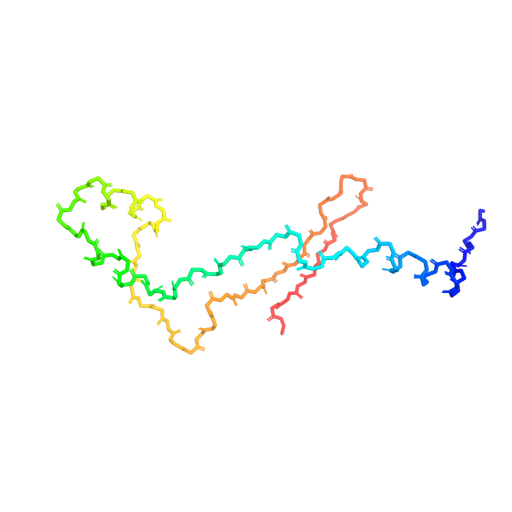M 556 N N . VAL A 1 72 ? 6.960 -6.345 -0.693 1.00 94.75 72 VAL A N 1
ATOM 557 C CA . VAL A 1 72 ? 6.571 -6.034 -2.069 1.00 94.75 72 VAL A CA 1
ATOM 558 C C . VAL A 1 72 ? 6.862 -7.266 -2.919 1.00 94.75 72 VAL A C 1
ATOM 560 O O . VAL A 1 72 ? 8.005 -7.700 -2.988 1.00 94.75 72 VAL A O 1
ATOM 563 N N . THR A 1 73 ? 5.835 -7.851 -3.533 1.00 95.31 73 THR A N 1
ATOM 564 C CA . THR A 1 73 ? 5.974 -9.096 -4.307 1.00 95.31 73 THR A CA 1
ATOM 565 C C . THR A 1 73 ? 6.275 -8.849 -5.781 1.00 95.31 73 THR A C 1
ATOM 567 O O . THR A 1 73 ? 6.983 -9.627 -6.409 1.00 95.31 73 THR A O 1
ATOM 570 N N . GLY A 1 74 ? 5.780 -7.750 -6.341 1.00 95.19 74 GLY A N 1
ATOM 571 C CA . GLY A 1 74 ? 6.051 -7.394 -7.723 1.00 95.19 74 GLY A CA 1
ATOM 572 C C . GLY A 1 74 ? 5.493 -6.033 -8.105 1.00 95.19 74 GLY A C 1
ATOM 573 O O . GLY A 1 74 ? 4.736 -5.416 -7.351 1.00 95.19 74 GLY A O 1
ATOM 574 N N . LEU A 1 75 ? 5.889 -5.567 -9.285 1.00 96.31 75 LEU A N 1
ATOM 575 C CA . LEU A 1 75 ? 5.430 -4.318 -9.886 1.00 96.31 75 LEU A CA 1
ATOM 576 C C . LEU A 1 75 ? 4.995 -4.582 -11.327 1.00 96.31 75 LEU A C 1
ATOM 578 O O . LEU A 1 75 ? 5.751 -5.159 -12.102 1.00 96.31 75 LEU A O 1
ATOM 582 N N . THR A 1 76 ? 3.799 -4.127 -11.701 1.00 95.62 76 THR A N 1
ATOM 583 C CA . THR A 1 76 ? 3.211 -4.397 -13.022 1.00 95.62 76 THR A CA 1
ATOM 584 C C . THR A 1 76 ? 2.783 -3.102 -13.701 1.00 95.62 76 THR A C 1
ATOM 586 O O . THR A 1 76 ? 2.051 -2.302 -13.114 1.00 95.62 76 THR A O 1
ATOM 589 N N . LEU A 1 77 ? 3.182 -2.909 -14.961 1.00 95.38 77 LEU A N 1
ATOM 590 C CA . LEU A 1 77 ? 2.670 -1.816 -15.788 1.00 95.38 77 LEU A CA 1
ATOM 591 C C . LEU A 1 77 ? 1.369 -2.244 -16.475 1.00 95.38 77 LEU A C 1
ATOM 593 O O . LEU A 1 77 ? 1.366 -3.077 -17.381 1.00 95.38 77 LEU A O 1
ATOM 597 N N . VAL A 1 78 ? 0.261 -1.618 -16.084 1.00 94.44 78 VAL A N 1
ATOM 598 C CA . VAL A 1 78 ? -1.045 -1.841 -16.715 1.00 94.44 78 VAL A CA 1
ATOM 599 C C . VAL A 1 78 ? -1.186 -0.910 -17.919 1.00 94.44 78 VAL A C 1
ATOM 601 O O . VAL A 1 78 ? -1.473 0.276 -17.770 1.00 94.44 78 VAL A O 1
ATOM 604 N N . CYS A 1 79 ? -0.972 -1.444 -19.124 1.00 92.88 79 CYS A N 1
ATOM 605 C CA . CYS A 1 79 ? -1.078 -0.689 -20.372 1.00 92.88 79 CYS A CA 1
ATO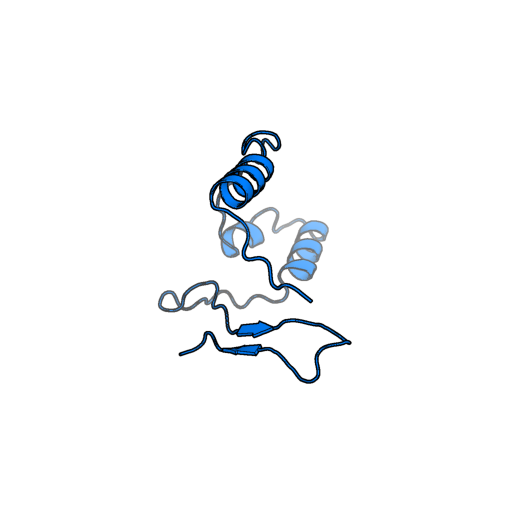M 606 C C . CYS A 1 79 ? -1.763 -1.515 -21.467 1.00 92.88 79 CYS A C 1
ATOM 608 O O . CYS A 1 79 ? -1.229 -2.520 -21.926 1.00 92.88 79 CYS A O 1
ATOM 610 N N . SER A 1 80 ? -2.927 -1.056 -21.930 1.00 92.62 80 SER A N 1
ATOM 611 C CA . SER A 1 80 ? -3.720 -1.730 -22.970 1.00 92.62 80 SER A CA 1
ATOM 612 C C . SER A 1 80 ? -3.030 -1.767 -24.336 1.00 92.62 80 SER A C 1
ATOM 614 O O . SER A 1 80 ? -3.339 -2.619 -25.162 1.00 92.62 80 SER A O 1
ATOM 616 N N . SER A 1 81 ? -2.127 -0.817 -24.584 1.00 94.44 81 SER A N 1
ATOM 617 C CA . SER A 1 81 ? -1.377 -0.694 -25.838 1.00 94.44 81 SER A CA 1
ATOM 618 C C . SER A 1 81 ? -0.069 -1.486 -25.824 1.00 94.44 81 SER A C 1
ATOM 620 O O . SER A 1 81 ? 0.601 -1.565 -26.853 1.00 94.44 81 SER A O 1
ATOM 622 N N . ALA A 1 82 ? 0.331 -2.029 -24.671 1.00 91.56 82 ALA A N 1
ATOM 623 C CA . ALA A 1 82 ? 1.537 -2.833 -24.584 1.00 91.56 82 ALA A CA 1
ATOM 624 C C . ALA A 1 82 ? 1.315 -4.178 -25.300 1.00 91.56 82 ALA A C 1
ATOM 626 O O . ALA A 1 82 ? 0.252 -4.785 -25.156 1.00 91.56 82 ALA A O 1
ATOM 627 N N . PRO A 1 83 ? 2.307 -4.678 -26.055 1.00 90.12 83 PRO A N 1
ATOM 628 C CA . PRO A 1 83 ? 2.183 -5.944 -26.781 1.00 90.12 83 PRO A CA 1
ATOM 629 C C . PRO A 1 83 ? 2.119 -7.170 -25.854 1.00 90.12 83 PRO A C 1
ATOM 631 O O . PRO A 1 83 ? 1.774 -8.260 -26.304 1.00 90.12 83 PRO A O 1
ATOM 634 N N . GLY A 1 84 ? 2.453 -7.007 -24.574 1.00 89.81 84 GLY A N 1
ATOM 635 C CA . GLY A 1 84 ? 2.407 -8.055 -23.565 1.00 89.81 84 GLY A CA 1
ATOM 636 C C . GLY A 1 84 ? 2.518 -7.486 -22.149 1.00 89.81 84 GLY A C 1
ATOM 637 O O . GLY A 1 84 ? 2.727 -6.279 -21.987 1.00 89.81 84 GLY A O 1
ATOM 638 N N . PRO A 1 85 ? 2.363 -8.345 -21.129 1.00 89.81 85 PRO A N 1
ATOM 639 C CA . PRO A 1 85 ? 2.496 -7.946 -19.736 1.00 89.81 85 PRO A CA 1
ATOM 640 C C . PRO A 1 85 ? 3.932 -7.515 -19.425 1.00 89.81 85 PRO A C 1
ATOM 642 O O . PRO A 1 85 ? 4.901 -8.105 -19.905 1.00 89.81 85 PRO A O 1
ATOM 645 N N . LEU A 1 86 ? 4.048 -6.467 -18.617 1.00 95.12 86 LEU A N 1
ATOM 646 C CA . LEU A 1 86 ? 5.307 -5.901 -18.148 1.00 95.12 86 LEU A CA 1
ATOM 647 C C . LEU A 1 86 ? 5.308 -6.005 -16.624 1.00 95.12 86 LEU A C 1
ATOM 649 O O . LEU A 1 86 ? 4.647 -5.215 -15.949 1.00 95.12 86 LEU A O 1
ATOM 653 N N . GLU A 1 87 ? 6.007 -7.013 -16.107 1.00 94.50 87 GLU A N 1
ATOM 654 C CA . GLU A 1 87 ? 6.039 -7.380 -14.689 1.00 94.50 87 GLU A CA 1
ATOM 655 C C . GLU A 1 87 ? 7.488 -7.445 -14.192 1.00 94.50 87 GLU A C 1
ATOM 657 O O . GLU A 1 87 ? 8.365 -7.981 -14.872 1.00 94.50 87 GLU A O 1
ATOM 662 N N . LEU A 1 88 ? 7.732 -6.906 -12.999 1.00 95.81 88 LEU A N 1
ATOM 663 C CA . LEU A 1 88 ? 8.963 -7.079 -12.237 1.00 95.81 88 LEU A CA 1
ATOM 664 C C . LEU A 1 88 ? 8.668 -7.936 -11.008 1.00 95.81 88 LEU A C 1
ATOM 666 O O . LEU A 1 88 ? 7.865 -7.534 -10.167 1.00 95.81 88 LEU A O 1
ATOM 670 N N . ASP A 1 89 ? 9.340 -9.081 -10.898 1.00 95.31 89 ASP A N 1
ATOM 671 C CA . ASP A 1 89 ? 9.336 -9.899 -9.684 1.00 95.31 89 ASP A CA 1
ATOM 672 C C . ASP A 1 89 ? 10.301 -9.307 -8.650 1.00 95.31 89 ASP A C 1
ATOM 674 O O . ASP A 1 89 ? 11.448 -8.990 -8.975 1.00 95.31 89 ASP A O 1
ATOM 678 N N . LEU A 1 90 ? 9.823 -9.127 -7.417 1.00 94.94 90 LEU A N 1
ATOM 679 C CA . LEU A 1 90 ? 10.580 -8.515 -6.318 1.00 94.94 90 LEU A CA 1
ATOM 680 C C . LEU A 1 90 ? 10.786 -9.486 -5.146 1.00 94.94 90 LEU A C 1
ATOM 682 O O . LEU A 1 90 ? 11.110 -9.059 -4.039 1.00 94.94 90 LEU A O 1
ATOM 686 N N . THR A 1 91 ? 10.588 -10.787 -5.377 1.00 91.19 91 THR A N 1
ATOM 687 C CA . THR A 1 91 ? 10.664 -11.823 -4.334 1.00 91.19 91 THR A CA 1
ATOM 688 C C . THR A 1 91 ? 12.021 -12.5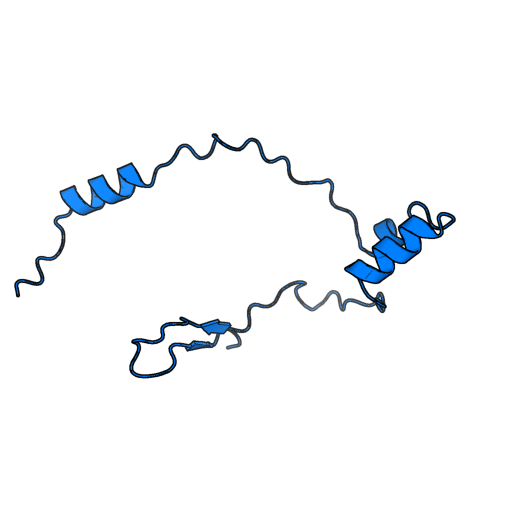26 -4.226 1.00 91.19 91 THR A C 1
ATOM 690 O O . THR A 1 91 ? 12.190 -13.352 -3.329 1.00 91.19 91 THR A O 1
ATOM 693 N N . GLY A 1 92 ? 12.956 -12.219 -5.135 1.00 76.00 92 GLY A N 1
ATOM 694 C CA . GLY A 1 92 ? 14.273 -12.863 -5.258 1.00 76.00 92 GLY A CA 1
ATOM 695 C C . GLY A 1 92 ? 15.275 -12.559 -4.151 1.00 76.00 92 GLY A C 1
ATOM 696 O O . GLY A 1 92 ? 15.283 -11.419 -3.637 1.00 76.00 92 GLY A O 1
#

Sequence (92 aa):
MAEQEPTAEQLAQIAAENEEDEHSVNYKPPAQKSIQEIQELDKDDESLRKYKEALLGRVAVSADPNVPNVVVTGLTLVCSSAPGPLELDLTG